Protein AF-A0A950RXB9-F1 (afdb_monomer_lite)

Structure (mmCIF, N/CA/C/O backbone):
data_AF-A0A950RXB9-F1
#
_entry.id   AF-A0A950RXB9-F1
#
loop_
_atom_site.group_PDB
_atom_site.id
_atom_site.type_symbol
_atom_site.label_atom_id
_atom_site.label_alt_id
_atom_site.label_comp_id
_atom_site.label_asym_id
_atom_site.label_entity_id
_atom_site.label_seq_id
_atom_site.pdbx_PDB_ins_code
_atom_site.Cartn_x
_atom_site.Cartn_y
_atom_site.Cartn_z
_atom_site.occupancy
_atom_site.B_iso_or_equiv
_atom_site.auth_seq_id
_atom_site.auth_comp_id
_atom_site.auth_asym_id
_atom_site.auth_atom_id
_atom_site.pdbx_PDB_model_num
ATOM 1 N N . ALA A 1 1 ? 1.776 -5.939 -6.865 1.00 94.12 1 ALA A N 1
ATOM 2 C CA . ALA A 1 1 ? 1.717 -5.865 -5.392 1.00 94.12 1 ALA A CA 1
ATOM 3 C C . ALA A 1 1 ? 0.767 -4.751 -4.971 1.00 94.12 1 ALA A C 1
ATOM 5 O O . ALA A 1 1 ? 0.524 -3.849 -5.768 1.00 94.12 1 ALA A O 1
ATOM 6 N N . VAL A 1 2 ? 0.244 -4.825 -3.745 1.00 94.56 2 VAL A N 1
ATOM 7 C CA . VAL A 1 2 ? -0.523 -3.748 -3.102 1.00 94.56 2 VAL A CA 1
ATOM 8 C C . VAL A 1 2 ? 0.375 -3.129 -2.029 1.00 94.56 2 VAL A C 1
ATOM 10 O O . VAL A 1 2 ? 0.730 -3.841 -1.089 1.00 94.56 2 VAL A O 1
ATOM 13 N N . PRO A 1 3 ? 0.799 -1.859 -2.160 1.00 96.50 3 PRO A N 1
ATOM 14 C CA . PRO A 1 3 ? 1.537 -1.185 -1.097 1.00 96.50 3 PRO A CA 1
ATOM 15 C C . PRO A 1 3 ? 0.603 -0.987 0.100 1.00 96.50 3 PRO A C 1
ATOM 17 O O . PRO A 1 3 ? -0.408 -0.304 -0.031 1.00 96.50 3 PRO A O 1
ATOM 20 N N . LEU A 1 4 ? 0.917 -1.590 1.244 1.00 96.38 4 LEU A N 1
ATOM 21 C CA . LEU A 1 4 ? 0.113 -1.483 2.460 1.00 96.38 4 LEU A CA 1
ATOM 22 C C . LEU A 1 4 ? 1.011 -1.200 3.660 1.00 96.38 4 LEU A C 1
ATOM 24 O O . LEU A 1 4 ? 2.040 -1.853 3.828 1.00 96.38 4 LEU A O 1
ATOM 28 N N . MET A 1 5 ? 0.614 -0.242 4.493 1.00 97.25 5 MET A N 1
ATOM 29 C CA . MET A 1 5 ? 1.325 0.110 5.718 1.00 97.25 5 MET A CA 1
ATOM 30 C C . MET A 1 5 ? 0.337 0.398 6.849 1.00 97.25 5 MET A C 1
ATOM 32 O O . MET A 1 5 ? -0.704 1.010 6.635 1.00 97.25 5 MET A O 1
ATOM 36 N N . VAL A 1 6 ? 0.690 -0.027 8.060 1.00 97.00 6 VAL A N 1
ATOM 37 C CA . VAL A 1 6 ? 0.019 0.388 9.296 1.00 97.00 6 VAL A CA 1
ATOM 38 C C . VAL A 1 6 ? 0.958 1.327 10.043 1.00 97.00 6 VAL A C 1
ATOM 40 O O . VAL A 1 6 ? 2.160 1.058 10.103 1.00 97.00 6 VAL A O 1
ATOM 43 N N . GLY A 1 7 ?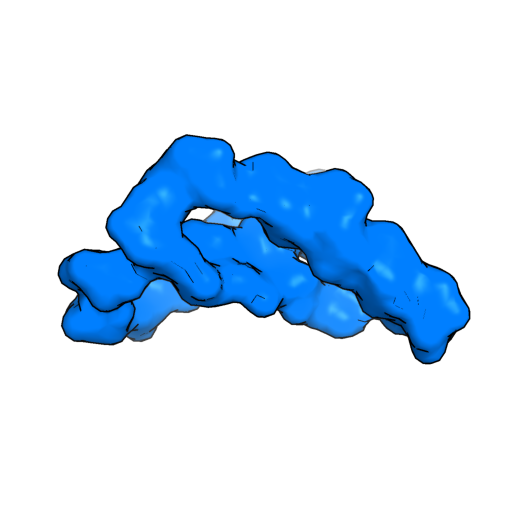 0.443 2.411 10.620 1.00 96.31 7 GLY A N 1
ATOM 44 C CA . GLY A 1 7 ? 1.254 3.280 11.472 1.00 96.31 7 GLY A CA 1
ATOM 45 C C . GLY A 1 7 ? 0.461 3.999 12.557 1.00 96.31 7 GLY A C 1
ATOM 46 O O . GLY A 1 7 ? -0.762 4.064 12.522 1.00 96.31 7 GLY A O 1
ATOM 47 N N . GLY A 1 8 ? 1.166 4.548 13.548 1.00 96.62 8 GLY A N 1
ATOM 48 C CA . GLY A 1 8 ? 0.534 5.112 14.751 1.00 96.62 8 GLY A CA 1
ATOM 49 C C . GLY A 1 8 ? -0.166 6.467 14.564 1.00 96.62 8 GLY A C 1
ATOM 50 O O . GLY A 1 8 ? -0.877 6.917 15.454 1.00 96.62 8 GLY A O 1
ATOM 51 N N . SER A 1 9 ? 0.040 7.153 13.434 1.00 96.19 9 SER A N 1
ATOM 52 C CA . SER A 1 9 ? -0.660 8.401 13.092 1.00 96.19 9 SER A CA 1
ATOM 53 C C . SER A 1 9 ? -0.588 8.682 11.589 1.00 96.19 9 SER A C 1
ATOM 55 O O . SER A 1 9 ? 0.263 8.129 10.888 1.00 96.19 9 SER A O 1
ATOM 57 N N . LEU A 1 10 ? -1.429 9.590 11.082 1.00 96.12 10 LEU A N 1
ATOM 58 C CA . LEU A 1 10 ? -1.388 10.027 9.677 1.00 96.12 10 LEU A CA 1
ATOM 59 C C . LEU A 1 10 ? -0.128 10.831 9.313 1.00 96.12 10 LEU A C 1
ATOM 61 O O . LEU A 1 10 ? 0.156 11.017 8.133 1.00 96.12 10 LEU A O 1
ATOM 65 N N . GLN A 1 11 ? 0.667 11.279 10.291 1.00 97.06 11 GLN A N 1
ATOM 66 C CA . GLN A 1 11 ? 1.900 12.034 10.025 1.00 97.06 11 GLN A CA 1
ATOM 67 C C . GLN A 1 11 ? 2.957 11.192 9.296 1.00 97.06 11 GLN A C 1
ATOM 69 O O . GLN A 1 11 ? 3.813 11.747 8.611 1.00 97.06 11 GLN A O 1
ATOM 74 N N . HIS A 1 12 ? 2.877 9.861 9.396 1.00 95.62 12 HIS A N 1
ATOM 75 C CA . HIS A 1 12 ? 3.765 8.941 8.685 1.00 95.62 12 HIS A CA 1
ATOM 76 C C . HIS A 1 12 ? 3.178 8.419 7.366 1.00 95.62 12 HIS A C 1
ATOM 78 O O . HIS A 1 12 ? 3.817 7.597 6.716 1.00 95.62 12 HIS A O 1
ATOM 84 N N . TYR A 1 13 ? 2.006 8.903 6.930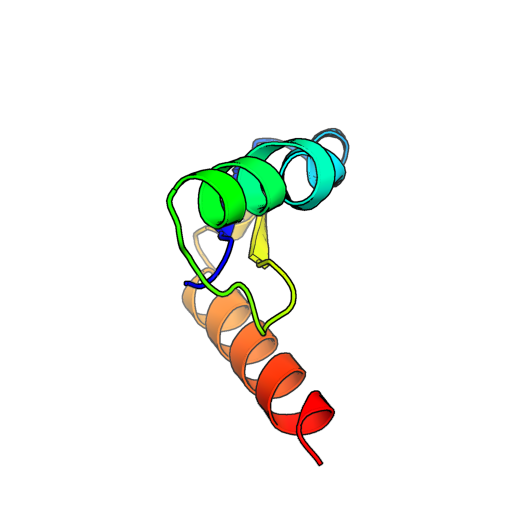 1.00 96.81 13 TYR A N 1
ATOM 85 C CA . TYR A 1 13 ? 1.324 8.416 5.723 1.00 96.81 13 TYR A CA 1
ATOM 86 C C . TYR A 1 13 ? 2.237 8.404 4.487 1.00 96.81 13 TYR A C 1
ATOM 88 O O . TYR A 1 13 ? 2.259 7.434 3.731 1.00 96.81 13 TYR A O 1
ATOM 96 N N . LEU A 1 14 ? 3.056 9.450 4.311 1.00 97.31 14 LEU A N 1
ATOM 97 C CA . LEU A 1 14 ? 3.953 9.562 3.159 1.00 97.31 14 LEU A CA 1
ATOM 98 C C . LEU A 1 14 ? 4.988 8.434 3.081 1.00 97.31 14 LEU A C 1
ATOM 100 O O . LEU A 1 14 ? 5.435 8.131 1.978 1.00 97.31 14 LEU A O 1
ATOM 104 N N . ALA A 1 15 ? 5.334 7.770 4.191 1.00 97.44 15 ALA A N 1
ATOM 105 C CA . ALA A 1 15 ? 6.277 6.649 4.191 1.00 97.44 15 ALA A CA 1
ATOM 106 C C . ALA A 1 15 ? 5.834 5.500 3.262 1.00 97.44 15 ALA A C 1
ATOM 108 O O . ALA A 1 15 ? 6.675 4.823 2.666 1.00 97.44 15 ALA A O 1
ATOM 109 N N . LEU A 1 16 ? 4.524 5.326 3.073 1.00 97.38 16 LEU A N 1
ATOM 110 C CA . LEU A 1 16 ? 3.937 4.394 2.111 1.00 97.38 16 LEU A CA 1
ATOM 111 C C . LEU A 1 16 ? 4.429 4.660 0.676 1.00 97.38 16 LEU A C 1
ATOM 113 O O . LEU A 1 16 ? 4.889 3.746 -0.009 1.00 97.38 16 LEU A O 1
ATOM 117 N N . ASP A 1 17 ? 4.350 5.910 0.222 1.00 96.25 17 ASP A N 1
ATOM 118 C CA . ASP A 1 17 ? 4.623 6.276 -1.170 1.00 96.25 17 ASP A CA 1
ATOM 119 C C . ASP A 1 17 ? 6.077 6.692 -1.414 1.00 96.25 17 ASP A C 1
ATOM 121 O O . ASP A 1 17 ? 6.575 6.493 -2.520 1.00 96.25 17 ASP A O 1
ATOM 125 N N . VAL A 1 18 ? 6.781 7.219 -0.404 1.00 97.44 18 VAL A N 1
ATOM 126 C CA . VAL A 1 18 ? 8.181 7.664 -0.549 1.00 97.44 18 VAL A CA 1
ATOM 127 C C . VAL A 1 18 ? 9.208 6.595 -0.166 1.00 97.44 18 VAL A C 1
ATOM 129 O O . VAL A 1 18 ? 10.362 6.702 -0.575 1.00 97.44 18 VAL A O 1
ATOM 132 N N . HIS A 1 19 ? 8.818 5.558 0.588 1.00 97.44 19 HIS A N 1
ATOM 133 C CA . HIS A 1 19 ? 9.726 4.475 0.993 1.00 97.44 19 HIS A CA 1
ATOM 134 C C . HIS A 1 19 ? 9.240 3.095 0.551 1.00 97.44 19 HIS A C 1
ATOM 136 O O . HIS A 1 19 ? 9.973 2.386 -0.139 1.00 97.44 19 HIS A O 1
ATOM 142 N N . LEU A 1 20 ? 8.009 2.706 0.902 1.00 98.12 20 LEU A N 1
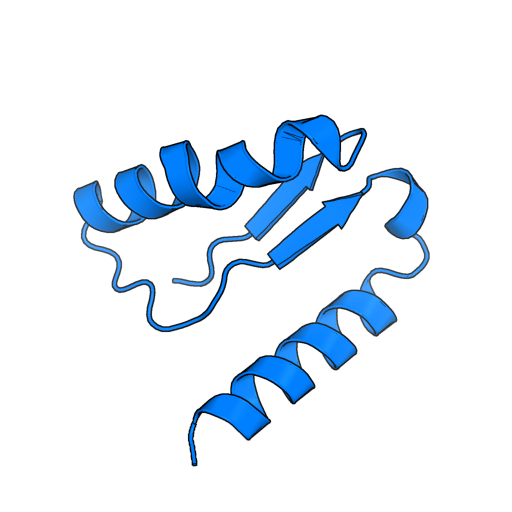ATOM 143 C CA . LEU A 1 20 ? 7.537 1.342 0.643 1.00 98.12 20 LEU A CA 1
ATOM 144 C C . LEU A 1 20 ? 7.280 1.079 -0.848 1.00 98.12 20 LEU A C 1
ATOM 146 O O . LEU A 1 20 ? 7.758 0.077 -1.378 1.00 98.12 20 LEU A O 1
ATOM 150 N N . ARG A 1 21 ? 6.549 1.959 -1.545 1.00 98.00 21 ARG A N 1
ATOM 151 C CA . ARG A 1 21 ? 6.271 1.788 -2.981 1.00 98.00 21 ARG A CA 1
ATOM 152 C C . ARG A 1 21 ? 7.560 1.709 -3.817 1.00 98.00 21 ARG A C 1
ATOM 154 O O . ARG A 1 21 ? 7.643 0.761 -4.599 1.00 98.00 21 ARG A O 1
ATOM 161 N N . PRO A 1 22 ? 8.555 2.611 -3.667 1.00 97.62 22 PRO A N 1
ATOM 162 C CA . PRO A 1 22 ? 9.827 2.489 -4.374 1.00 97.62 22 PRO A CA 1
ATOM 163 C C . PRO A 1 22 ? 10.515 1.155 -4.095 1.00 97.62 22 PRO A C 1
ATOM 165 O O . PRO A 1 22 ? 10.868 0.459 -5.036 1.00 97.62 22 PRO A O 1
ATOM 168 N N . LEU A 1 23 ? 10.603 0.734 -2.828 1.00 97.81 23 LEU A N 1
ATOM 169 C CA . LEU A 1 23 ? 11.209 -0.549 -2.458 1.00 97.81 23 LEU A CA 1
ATOM 170 C C . LEU A 1 23 ? 10.520 -1.734 -3.154 1.00 97.81 23 LEU A C 1
ATOM 172 O O . LEU A 1 23 ? 11.186 -2.597 -3.718 1.00 97.81 23 LEU A O 1
ATOM 176 N N . LEU A 1 24 ? 9.186 -1.765 -3.183 1.00 98.25 24 LEU A N 1
ATOM 177 C CA . LEU A 1 24 ? 8.454 -2.814 -3.895 1.00 98.25 24 LEU A CA 1
ATOM 178 C C . LEU A 1 24 ? 8.779 -2.827 -5.398 1.00 98.25 24 LEU A C 1
ATOM 180 O O . LEU A 1 24 ? 8.928 -3.905 -5.969 1.00 98.25 24 LEU A O 1
ATOM 184 N N . VAL A 1 25 ? 8.915 -1.656 -6.027 1.00 98.12 25 VAL A N 1
ATOM 185 C CA . VAL A 1 25 ? 9.292 -1.542 -7.446 1.00 98.12 25 VAL A CA 1
ATOM 186 C C . VAL A 1 25 ? 10.717 -2.036 -7.688 1.00 98.12 25 VAL A C 1
ATOM 188 O O . VAL A 1 25 ? 10.926 -2.813 -8.616 1.00 98.12 25 VAL A O 1
ATOM 191 N N . GLU A 1 26 ? 11.671 -1.673 -6.830 1.00 98.44 26 GLU A N 1
ATOM 192 C CA . GLU A 1 26 ? 13.056 -2.158 -6.916 1.00 98.44 26 GLU A CA 1
ATOM 193 C C . GLU A 1 26 ? 13.150 -3.686 -6.764 1.00 98.44 26 GLU A C 1
ATOM 195 O O . GLU A 1 26 ? 13.978 -4.333 -7.402 1.00 98.44 26 GLU A O 1
ATOM 200 N N . LEU A 1 27 ? 12.253 -4.297 -5.982 1.00 98.25 27 LEU A N 1
ATOM 201 C CA . LEU A 1 27 ? 12.123 -5.758 -5.869 1.00 98.25 27 LEU A CA 1
ATOM 202 C C . LEU A 1 27 ? 11.382 -6.408 -7.053 1.00 98.25 27 LEU A C 1
ATOM 204 O O . LEU A 1 27 ? 11.096 -7.606 -7.024 1.00 98.25 27 LEU A O 1
ATOM 208 N N . GLY A 1 28 ? 11.060 -5.643 -8.096 1.00 98.00 28 GLY A N 1
ATOM 209 C CA . GLY A 1 28 ? 10.411 -6.127 -9.312 1.00 98.00 28 GLY A CA 1
ATOM 210 C C . GLY A 1 28 ? 8.884 -6.166 -9.246 1.00 98.00 28 GLY A C 1
ATOM 211 O O . GLY A 1 28 ? 8.246 -6.754 -10.121 1.00 98.00 28 GLY A O 1
ATOM 212 N N . ALA A 1 29 ? 8.257 -5.559 -8.235 1.00 98.25 29 ALA A N 1
ATOM 213 C CA . ALA A 1 29 ? 6.805 -5.520 -8.157 1.00 98.25 29 ALA A CA 1
ATOM 214 C C . ALA A 1 29 ? 6.214 -4.415 -9.042 1.00 98.25 29 ALA A C 1
ATOM 216 O O . ALA A 1 29 ? 6.620 -3.256 -9.005 1.00 98.25 29 ALA A O 1
ATOM 217 N N . THR A 1 30 ? 5.134 -4.734 -9.754 1.00 97.56 30 THR A N 1
ATOM 218 C CA . THR A 1 30 ? 4.244 -3.709 -10.312 1.00 97.56 30 THR A CA 1
ATOM 219 C C . THR A 1 30 ? 3.245 -3.258 -9.244 1.00 97.56 30 THR A C 1
ATOM 221 O O . THR A 1 30 ? 2.451 -4.064 -8.749 1.00 97.56 30 THR A O 1
ATOM 224 N N . CYS A 1 31 ? 3.254 -1.971 -8.899 1.00 95.50 31 CYS A N 1
ATOM 225 C CA . CYS A 1 31 ? 2.348 -1.353 -7.922 1.00 95.50 31 CYS A CA 1
ATOM 226 C C . CYS A 1 31 ? 1.276 -0.519 -8.640 1.00 95.50 31 CYS A C 1
ATOM 228 O O . CYS A 1 31 ? 1.324 0.708 -8.638 1.00 95.50 31 CYS A O 1
ATOM 230 N N . ALA A 1 32 ? 0.332 -1.200 -9.296 1.00 92.50 32 ALA A N 1
ATOM 231 C CA . ALA A 1 32 ? -0.672 -0.583 -10.173 1.00 92.50 32 ALA A CA 1
ATOM 232 C C . ALA A 1 32 ? -1.835 0.108 -9.435 1.00 92.50 32 ALA A C 1
ATOM 234 O O . ALA A 1 32 ? -2.711 0.683 -10.073 1.00 92.50 32 ALA A O 1
ATOM 235 N N . THR A 1 33 ? -1.883 0.015 -8.107 1.00 93.19 33 THR A N 1
ATOM 236 C CA . THR A 1 33 ? -2.934 0.616 -7.283 1.00 93.19 33 THR A CA 1
ATOM 237 C C . THR A 1 33 ? -2.349 1.693 -6.362 1.00 93.19 33 THR A C 1
ATOM 239 O O . THR A 1 33 ? -1.142 1.692 -6.077 1.00 93.19 33 THR A O 1
ATOM 242 N N . PRO A 1 34 ? -3.173 2.645 -5.888 1.00 92.88 34 PRO A N 1
ATOM 243 C CA . PRO A 1 34 ? -2.846 3.447 -4.716 1.00 92.88 34 PRO A CA 1
ATOM 244 C C . PRO A 1 34 ? -2.469 2.543 -3.540 1.00 92.88 34 PRO A C 1
ATOM 246 O O . PRO A 1 34 ? -2.949 1.409 -3.449 1.00 92.88 34 PRO A O 1
ATOM 249 N N . GLY A 1 35 ? -1.600 3.024 -2.657 1.00 94.88 35 GLY A N 1
ATOM 250 C CA . GLY A 1 35 ? -1.310 2.285 -1.438 1.00 94.88 35 GLY A CA 1
ATOM 251 C C . GLY A 1 35 ? -2.443 2.434 -0.418 1.00 94.88 35 GLY A C 1
ATOM 252 O O . GLY A 1 35 ? -3.214 3.389 -0.483 1.00 94.88 35 GLY A O 1
ATOM 253 N N . LEU A 1 36 ? -2.522 1.498 0.523 1.00 96.50 36 LEU A N 1
ATOM 254 C CA . LEU A 1 36 ? -3.422 1.546 1.672 1.00 96.50 36 LEU A CA 1
ATOM 255 C C . LEU A 1 36 ? -2.608 1.845 2.935 1.00 96.50 36 LEU A C 1
ATOM 257 O O . LEU A 1 36 ? -1.745 1.056 3.317 1.00 96.50 36 LEU A O 1
ATOM 261 N N . TYR A 1 37 ? -2.880 2.973 3.584 1.00 97.44 37 TYR A N 1
ATOM 262 C CA . TYR A 1 37 ? -2.323 3.290 4.896 1.00 97.44 37 TYR A CA 1
ATOM 263 C C . TYR A 1 37 ? -3.434 3.231 5.941 1.00 97.44 37 TYR A C 1
ATOM 265 O O . 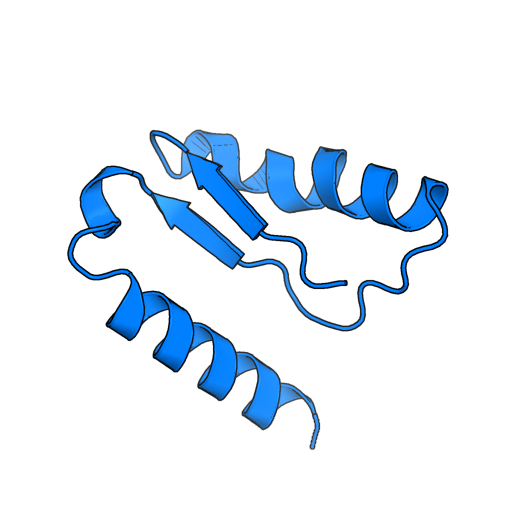TYR A 1 37 ? -4.448 3.904 5.776 1.00 97.44 37 TYR A O 1
ATOM 273 N N . VAL A 1 38 ? -3.238 2.452 7.001 1.00 97.00 38 VAL A N 1
ATOM 274 C CA . VAL A 1 38 ? -4.210 2.301 8.095 1.00 97.00 38 VAL A CA 1
ATOM 275 C C . VAL A 1 38 ? -3.593 2.826 9.385 1.00 97.00 38 VAL A C 1
ATOM 277 O O . VAL A 1 38 ? -2.456 2.478 9.719 1.00 97.00 38 VAL A O 1
ATOM 280 N N . VAL A 1 39 ? -4.319 3.670 10.120 1.00 96.69 39 VAL A N 1
ATOM 281 C CA . VAL A 1 39 ? -3.869 4.084 11.453 1.00 96.69 39 VAL A CA 1
ATOM 282 C C . VAL A 1 39 ? -4.115 2.936 12.429 1.00 96.69 39 VAL A C 1
ATOM 284 O O . VAL A 1 39 ? -5.163 2.305 12.386 1.00 96.6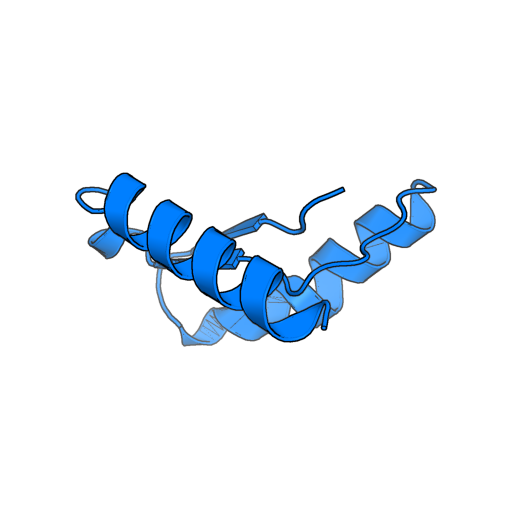9 39 VAL A O 1
ATOM 287 N N . GLU A 1 40 ? -3.171 2.651 13.325 1.00 96.62 40 GLU A N 1
ATOM 288 C CA . GLU A 1 40 ? -3.271 1.529 14.275 1.00 96.62 40 GLU A CA 1
ATOM 289 C C . GLU A 1 40 ? -4.592 1.525 15.068 1.00 96.62 40 GLU A C 1
ATOM 291 O O . GLU A 1 40 ? -5.198 0.475 15.270 1.00 96.62 40 GLU A O 1
ATOM 296 N N . THR A 1 41 ? -5.093 2.706 15.441 1.00 96.50 41 THR A N 1
ATOM 297 C CA . THR A 1 41 ? -6.372 2.877 16.152 1.00 96.50 41 THR A CA 1
ATOM 298 C C . THR A 1 41 ? -7.603 2.467 15.339 1.00 96.50 41 THR A C 1
ATOM 300 O O . THR A 1 41 ? -8.674 2.306 15.909 1.00 96.50 41 THR A O 1
ATOM 303 N N . GLU A 1 42 ? -7.472 2.319 14.022 1.00 95.19 42 GLU A N 1
ATOM 304 C CA . GLU A 1 42 ? -8.550 1.947 13.096 1.00 95.19 42 GLU A CA 1
ATOM 305 C C . GLU A 1 42 ? -8.525 0.448 12.750 1.00 95.19 42 GLU A C 1
ATOM 307 O O . GLU A 1 42 ? -9.363 -0.028 11.984 1.00 95.19 42 GLU A O 1
ATOM 312 N N . LEU A 1 43 ? -7.584 -0.328 13.309 1.00 95.12 43 LEU A N 1
ATOM 313 C CA . LEU A 1 43 ? -7.448 -1.758 13.008 1.00 95.12 43 LEU A CA 1
ATOM 314 C C . LEU A 1 43 ? -8.669 -2.584 13.424 1.00 95.12 43 LEU A C 1
ATOM 316 O O . LEU A 1 43 ? -8.977 -3.579 12.773 1.00 95.12 43 LEU A O 1
ATOM 320 N N . GLU A 1 44 ? -9.401 -2.169 14.458 1.00 96.69 44 GLU A N 1
ATOM 321 C CA . GLU A 1 44 ? -10.671 -2.811 14.825 1.00 96.69 44 GLU A CA 1
ATOM 322 C C . GLU A 1 44 ? -11.724 -2.699 13.709 1.00 96.69 44 GLU A C 1
ATOM 324 O O . GLU A 1 44 ? -12.627 -3.529 13.625 1.00 96.69 44 GLU A O 1
ATOM 329 N N . GLN A 1 45 ? -11.601 -1.700 12.829 1.00 95.69 45 GLN A N 1
ATOM 330 C CA . GLN A 1 45 ? -12.450 -1.517 11.652 1.00 95.69 45 GLN A CA 1
ATOM 331 C C . GLN A 1 45 ? -11.731 -1.887 10.343 1.00 95.69 45 GLN A C 1
ATOM 333 O O . GLN A 1 45 ? -12.137 -1.424 9.275 1.00 95.69 45 GLN A O 1
ATOM 338 N N . LEU A 1 46 ? -10.686 -2.726 10.389 1.00 94.94 46 LEU A N 1
ATOM 339 C CA . LEU A 1 46 ? -9.869 -3.055 9.214 1.00 94.94 46 LEU A CA 1
ATOM 340 C C . LEU A 1 46 ? -10.703 -3.556 8.028 1.00 94.94 46 LEU A C 1
ATOM 342 O O . LEU A 1 46 ? -10.460 -3.132 6.902 1.00 94.94 46 LEU A O 1
ATOM 346 N N . ASP A 1 47 ? -11.711 -4.397 8.267 1.00 96.88 47 ASP A N 1
ATOM 347 C CA . ASP A 1 47 ? -12.587 -4.894 7.198 1.00 96.88 47 ASP A CA 1
ATOM 348 C C . ASP A 1 47 ? -13.274 -3.744 6.443 1.00 96.88 47 ASP A C 1
ATOM 350 O O . ASP A 1 47 ? -13.346 -3.756 5.215 1.00 96.88 47 ASP A O 1
ATOM 354 N N . GLN A 1 48 ? -13.717 -2.706 7.159 1.00 96.50 48 GLN A N 1
ATOM 355 C CA . GLN A 1 48 ? -14.348 -1.525 6.561 1.00 96.50 48 GLN A CA 1
ATOM 356 C C . GLN A 1 48 ? -13.335 -0.707 5.753 1.00 96.50 48 GLN A C 1
ATOM 358 O O . GLN A 1 48 ? -13.649 -0.261 4.650 1.00 96.50 48 GLN A O 1
ATOM 363 N N . GLN A 1 49 ? -12.108 -0.561 6.266 1.00 95.44 49 GLN A N 1
ATOM 364 C CA . GLN A 1 49 ? -11.017 0.131 5.572 1.00 95.44 49 GLN A CA 1
ATOM 365 C C . GLN A 1 49 ? -10.621 -0.593 4.277 1.00 95.44 49 GLN A C 1
ATOM 367 O O . GLN A 1 49 ? -10.418 0.039 3.240 1.00 95.44 49 GLN A O 1
ATOM 372 N N . VAL A 1 50 ? -10.555 -1.927 4.307 1.00 95.62 50 VAL A N 1
ATOM 373 C CA . VAL A 1 50 ? -10.237 -2.752 3.134 1.00 95.62 50 VAL A CA 1
ATOM 374 C C . VAL A 1 50 ? -11.352 -2.683 2.095 1.00 95.62 50 VAL A C 1
ATOM 376 O O . VAL A 1 50 ? -11.052 -2.520 0.914 1.00 95.62 50 VAL A O 1
ATOM 379 N N . VAL A 1 51 ? -12.622 -2.764 2.504 1.00 96.44 51 VAL A N 1
ATOM 380 C CA . VAL A 1 51 ? -13.759 -2.612 1.580 1.00 96.44 51 VAL A CA 1
ATOM 381 C C . VAL A 1 51 ? -13.725 -1.237 0.911 1.00 96.44 51 VAL A C 1
ATOM 383 O O . VAL A 1 51 ? -13.746 -1.165 -0.315 1.00 96.44 51 VAL A O 1
ATOM 386 N N . ALA A 1 52 ? -13.559 -0.161 1.687 1.00 94.50 52 ALA A N 1
ATOM 387 C CA . ALA A 1 52 ? -13.469 1.196 1.150 1.00 94.50 52 ALA A CA 1
ATOM 388 C C . ALA A 1 52 ? -12.304 1.360 0.157 1.00 94.50 52 ALA A C 1
ATOM 390 O O . ALA A 1 52 ? -12.459 1.978 -0.898 1.00 94.50 52 ALA A O 1
ATOM 391 N N . TYR A 1 53 ? -11.147 0.766 0.461 1.00 95.25 53 TYR A N 1
ATOM 392 C CA . TYR A 1 53 ? -10.004 0.735 -0.447 1.00 95.25 53 TYR A CA 1
ATOM 393 C C . TYR A 1 53 ? -10.316 -0.010 -1.750 1.00 95.25 53 TYR A C 1
ATOM 395 O O . TYR A 1 53 ? -10.010 0.482 -2.837 1.00 95.25 53 TYR A O 1
ATOM 403 N N . VAL A 1 54 ? -10.925 -1.195 -1.662 1.00 95.25 54 VAL A N 1
ATOM 404 C CA . VAL A 1 54 ? -11.283 -1.996 -2.839 1.00 95.25 54 VAL A CA 1
ATOM 405 C C . VAL A 1 54 ? -12.265 -1.235 -3.727 1.00 95.25 54 VAL A C 1
ATOM 407 O O . VAL A 1 54 ? -12.042 -1.170 -4.937 1.00 95.25 54 VAL A O 1
ATOM 410 N N . ASP A 1 55 ? -13.279 -0.600 -3.140 1.00 95.00 55 ASP A N 1
ATOM 411 C CA . ASP A 1 55 ? -14.248 0.223 -3.867 1.00 95.00 55 ASP A CA 1
ATOM 412 C C . ASP A 1 55 ? -13.562 1.403 -4.570 1.00 95.00 55 ASP A C 1
ATOM 414 O O . ASP A 1 55 ? -13.766 1.627 -5.765 1.00 95.00 55 ASP A O 1
ATOM 418 N N . GLN A 1 56 ? -12.668 2.113 -3.872 1.00 91.69 56 GLN A N 1
ATOM 419 C CA . GLN A 1 56 ? -11.884 3.209 -4.448 1.00 91.69 56 GLN A CA 1
ATOM 420 C C . GLN A 1 56 ? -11.040 2.746 -5.648 1.00 91.69 56 GLN A C 1
ATOM 422 O O . GLN A 1 56 ? -10.990 3.415 -6.685 1.00 91.69 56 GLN A O 1
ATOM 427 N N . VAL A 1 57 ? -10.357 1.606 -5.518 1.00 92.88 57 VAL A N 1
ATOM 428 C CA . VAL A 1 57 ? -9.510 1.049 -6.582 1.00 92.88 57 VAL A CA 1
ATOM 429 C C . VAL A 1 57 ? -10.341 0.550 -7.762 1.00 92.88 57 VAL A C 1
ATOM 431 O O . VAL A 1 57 ? -9.896 0.678 -8.903 1.00 92.88 57 VAL A O 1
ATOM 434 N N . ALA A 1 58 ? -11.522 -0.015 -7.511 1.00 88.69 58 ALA A N 1
ATOM 435 C CA . ALA A 1 58 ? -12.424 -0.488 -8.554 1.00 88.69 58 ALA A CA 1
ATOM 436 C C . ALA A 1 58 ? -12.980 0.671 -9.395 1.00 88.69 58 ALA A C 1
ATOM 438 O O . ALA A 1 58 ? -13.016 0.566 -10.620 1.00 88.69 58 ALA A O 1
ATOM 439 N N . VAL A 1 59 ? -13.346 1.790 -8.757 1.00 78.81 59 VAL A N 1
ATOM 440 C CA . VAL A 1 59 ? -13.861 2.991 -9.439 1.00 78.81 59 VAL A CA 1
ATOM 441 C C . VAL A 1 59 ? -12.800 3.640 -10.332 1.00 78.81 59 VAL A C 1
ATOM 443 O O . VAL A 1 59 ? -13.094 3.994 -11.467 1.00 78.81 59 VAL A O 1
ATOM 446 N N . ASN A 1 60 ? -11.552 3.741 -9.869 1.00 62.56 60 ASN A N 1
ATOM 447 C CA . ASN A 1 60 ? -10.461 4.392 -10.610 1.00 62.56 60 ASN A CA 1
ATOM 448 C C . ASN A 1 60 ? -9.877 3.561 -11.775 1.00 62.56 60 ASN A C 1
ATOM 450 O O . ASN A 1 60 ? -8.849 3.940 -12.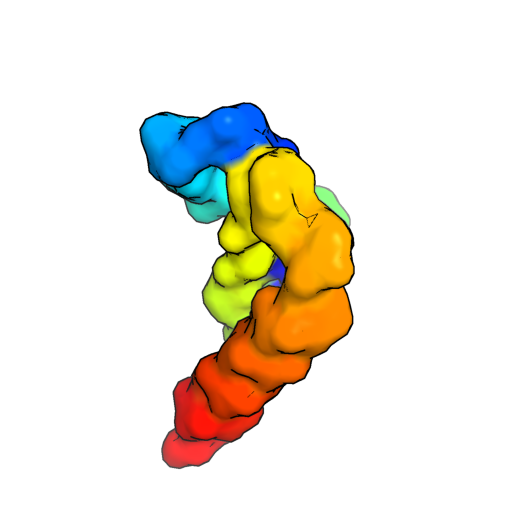340 1.00 62.56 60 ASN A O 1
ATOM 454 N N . ARG A 1 61 ? -10.476 2.412 -12.118 1.00 59.38 61 ARG A N 1
ATOM 455 C CA . ARG A 1 61 ? -10.052 1.555 -13.243 1.00 59.38 61 ARG A CA 1
ATOM 456 C C . ARG A 1 61 ? -10.947 1.649 -14.487 1.00 59.38 61 ARG A C 1
ATOM 458 O O . ARG A 1 61 ? -10.647 0.957 -15.462 1.00 59.38 61 ARG A O 1
ATOM 465 N N . LEU A 1 62 ? -12.005 2.463 -14.457 1.00 49.34 62 LEU A N 1
ATOM 466 C CA . LEU A 1 62 ? -12.862 2.797 -15.606 1.00 49.34 62 LEU A CA 1
ATOM 467 C C . LEU A 1 62 ? -12.513 4.188 -16.144 1.00 49.34 62 LEU A C 1
ATOM 469 O O . LEU A 1 62 ? -12.592 4.353 -17.381 1.00 49.34 62 LEU A O 1
#

Sequence (62 aa):
AVPLMVGGSLQHYLALDVHLRPLLVELGATCATPGLYVVETELEQLDQQVVAYVDQVAVNRL

Secondary structure (DSSP, 8-state):
---EEEESSGGGTTHIIIIIHHHHHHTT----S--EEEEGGGGGGHHHHHHHHHHHHHHTT-

pLDDT: mean 93.93, std 8.85, range [49.34, 98.44]

Foldseek 3Di:
DAQEEEEQDCVCVCCSVPPRVVVCVVVVDDHPADHQYHHPVCVVVVVVSVVVRVVVRVVVVD

Radius of gyration: 12.09 Å; chains: 1; bounding box: 27×18×32 Å